Protein AF-A0A061QNK7-F1 (afdb_monomer_lite)

Organism: NCBI:txid582737

pLDDT: mean 91.02, std 5.97, range [65.25, 96.38]

Secondary stru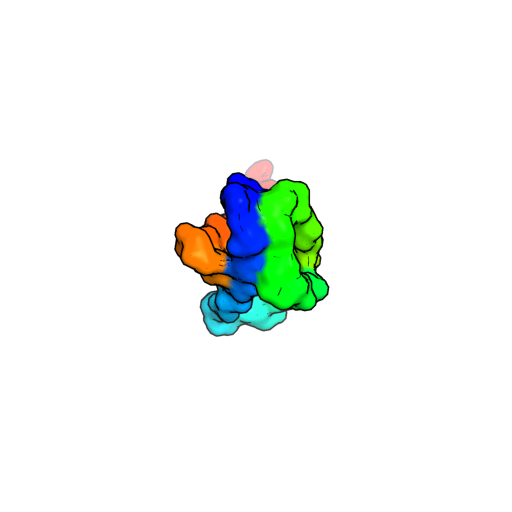cture (DSSP, 8-state):
-B--SSS-B-EEEPPPPTTTGGGEEEEE---SSB-TT-B--EEEEE---SS--EEEEEEEEETTEEEEEEEEEPPPP----

Sequence (81 aa):
MTNVSYSKNTFKVLPLPDDIRDCFDIQYQFPGHISAGISCDLHITFEPKANQDIISSIPILAETGMIHVPLECLTKKVDIS

Foldseek 3Di:
DAQQDQAKKAKDWDQDPPVCRVQKDKDWDRPVIHGHGDDTDIDIDGHDPDQDWDWAWTWMQMPVGIDTHTDTDHHDDDDPD

InterPro domains:
  IPR059255 CFAP74, first Ig-like domain [PF24771] (1-73)

Radius of gyration: 15.78 Å; chains: 1; bounding box: 31×19×54 Å

Structure (mmCIF, N/CA/C/O backbone):
data_AF-A0A061QNK7-F1
#
_entry.id   AF-A0A061QNK7-F1
#
loop_
_atom_site.group_PDB
_atom_site.id
_atom_site.type_symbol
_atom_site.label_atom_id
_atom_site.label_alt_id
_atom_site.label_comp_id
_atom_site.label_asym_id
_atom_site.label_entity_id
_atom_site.label_seq_id
_atom_site.pdbx_PDB_ins_code
_atom_site.Cartn_x
_atom_site.Cartn_y
_atom_site.Cartn_z
_atom_site.occupancy
_atom_site.B_iso_or_equiv
_atom_site.auth_seq_id
_atom_site.auth_comp_id
_atom_site.auth_asym_id
_atom_site.auth_atom_id
_atom_site.pdbx_PDB_model_num
ATOM 1 N N . MET A 1 1 ? 7.187 4.456 -3.390 1.00 88.19 1 MET A N 1
ATOM 2 C CA . MET A 1 1 ? 7.734 3.154 -3.842 1.00 88.19 1 MET A CA 1
ATOM 3 C C . MET A 1 1 ? 8.681 3.390 -5.006 1.00 88.19 1 MET A C 1
ATOM 5 O O . MET A 1 1 ? 8.295 4.106 -5.917 1.00 88.19 1 MET A O 1
ATOM 9 N N . THR A 1 2 ? 9.884 2.815 -4.998 1.00 91.44 2 THR A N 1
ATOM 10 C CA . THR A 1 2 ? 10.889 3.029 -6.058 1.00 91.44 2 THR A CA 1
ATOM 11 C C . THR A 1 2 ? 11.177 1.727 -6.789 1.00 91.44 2 THR A C 1
ATOM 13 O O . THR A 1 2 ? 11.430 0.708 -6.146 1.00 91.44 2 THR A O 1
ATOM 16 N N . ASN A 1 3 ? 11.161 1.745 -8.125 1.00 92.69 3 ASN A N 1
ATOM 17 C CA . ASN A 1 3 ? 11.593 0.593 -8.909 1.00 92.69 3 ASN A CA 1
ATOM 18 C C . ASN A 1 3 ? 13.127 0.509 -8.901 1.00 92.69 3 ASN A C 1
ATOM 20 O O . ASN A 1 3 ? 13.797 1.193 -9.670 1.00 92.69 3 ASN A O 1
ATOM 24 N N . VAL A 1 4 ? 13.676 -0.347 -8.042 1.00 93.12 4 VAL A N 1
ATOM 25 C CA . VAL A 1 4 ? 15.125 -0.606 -7.941 1.00 93.12 4 VAL A CA 1
ATOM 26 C C . VAL A 1 4 ? 15.597 -1.765 -8.825 1.00 93.12 4 VAL A C 1
ATOM 28 O O . VAL A 1 4 ? 16.743 -2.194 -8.721 1.00 93.12 4 VAL A O 1
ATOM 31 N N . SER A 1 5 ? 14.726 -2.297 -9.688 1.00 90.19 5 SER A N 1
ATOM 32 C CA . SER A 1 5 ? 15.128 -3.299 -10.675 1.00 90.19 5 SER A CA 1
ATOM 33 C C . SER A 1 5 ? 15.877 -2.659 -11.848 1.00 90.19 5 SER A C 1
ATOM 35 O O . SER A 1 5 ? 15.826 -1.449 -12.065 1.00 90.19 5 SER A O 1
ATOM 37 N N . TYR A 1 6 ? 16.552 -3.491 -12.641 1.00 92.56 6 TYR A N 1
ATOM 38 C CA . TYR A 1 6 ? 17.275 -3.065 -13.843 1.00 92.56 6 TYR A CA 1
ATOM 39 C C . TYR A 1 6 ? 16.382 -2.965 -15.095 1.00 92.56 6 TYR A C 1
ATOM 41 O O . TYR A 1 6 ? 16.888 -2.750 -16.196 1.00 92.56 6 TYR A O 1
ATOM 49 N N . SER A 1 7 ? 15.062 -3.129 -14.956 1.00 91.94 7 SER A N 1
ATOM 50 C CA . SER A 1 7 ? 14.099 -3.101 -16.061 1.00 91.94 7 SER A CA 1
ATOM 51 C C . SER A 1 7 ? 12.860 -2.272 -15.718 1.00 91.94 7 SER A C 1
ATOM 53 O O . SER A 1 7 ? 12.682 -1.794 -14.597 1.00 91.94 7 SER A O 1
ATOM 55 N N . LYS A 1 8 ? 11.973 -2.085 -16.703 1.00 91.38 8 LYS A N 1
ATOM 56 C CA . LYS A 1 8 ? 10.606 -1.634 -16.415 1.00 91.38 8 LYS A CA 1
ATOM 57 C C . LYS A 1 8 ? 9.926 -2.687 -15.539 1.00 91.38 8 LYS A C 1
ATOM 59 O O . LYS A 1 8 ? 10.184 -3.874 -15.717 1.00 91.38 8 LYS A O 1
ATOM 64 N N . ASN A 1 9 ? 9.107 -2.225 -14.606 1.00 91.69 9 ASN A N 1
ATOM 65 C CA . ASN A 1 9 ? 8.319 -3.067 -13.714 1.00 91.69 9 ASN A CA 1
ATOM 66 C C . ASN A 1 9 ? 6.929 -2.443 -13.562 1.00 91.69 9 ASN A C 1
ATOM 68 O O . ASN A 1 9 ? 6.744 -1.253 -13.827 1.00 91.69 9 ASN A O 1
ATOM 72 N N . THR A 1 10 ? 5.947 -3.210 -13.124 1.00 92.12 10 THR A N 1
ATOM 73 C CA . THR A 1 10 ? 4.650 -2.692 -12.693 1.00 92.12 10 THR A CA 1
ATOM 74 C C . THR A 1 10 ? 4.278 -3.294 -11.350 1.00 92.12 10 THR A C 1
ATOM 76 O O . THR A 1 10 ? 4.842 -4.304 -10.931 1.00 92.12 10 THR A O 1
ATOM 79 N N . PHE A 1 11 ? 3.341 -2.666 -10.651 1.00 92.06 11 PHE A N 1
ATOM 80 C CA . PHE A 1 11 ? 2.815 -3.219 -9.417 1.00 92.06 11 PHE A CA 1
ATOM 81 C C . PHE A 1 11 ? 1.313 -3.002 -9.306 1.00 92.06 11 PHE A C 1
ATOM 83 O O . PHE A 1 11 ? 0.741 -2.074 -9.881 1.00 92.06 11 PHE A O 1
ATOM 90 N N . LYS A 1 12 ? 0.682 -3.857 -8.509 1.00 92.06 12 LYS A N 1
ATOM 91 C CA . LYS A 1 12 ? -0.711 -3.739 -8.108 1.00 92.06 12 LYS A CA 1
ATOM 92 C C . LYS A 1 12 ? -0.821 -3.919 -6.602 1.00 92.06 12 LYS A C 1
ATOM 94 O O . LYS A 1 12 ? -0.327 -4.904 -6.056 1.00 92.06 12 LYS A O 1
ATOM 99 N N . VAL A 1 13 ? -1.509 -2.990 -5.947 1.00 93.25 13 VAL A N 1
ATOM 100 C CA . VAL A 1 13 ? -1.944 -3.178 -4.559 1.00 93.25 13 VAL A CA 1
ATOM 101 C C . VAL A 1 13 ? -3.092 -4.185 -4.554 1.00 93.25 13 VAL A C 1
ATOM 103 O O . VAL A 1 13 ? -4.074 -4.016 -5.284 1.00 93.25 13 VAL A O 1
ATOM 106 N N . LEU A 1 14 ? -2.945 -5.264 -3.791 1.00 93.94 14 LEU A N 1
ATOM 107 C CA . LEU A 1 14 ? -3.982 -6.276 -3.626 1.00 93.94 14 LEU A CA 1
ATOM 108 C C . LEU A 1 14 ? -4.945 -5.866 -2.495 1.00 93.94 14 LEU A C 1
ATOM 110 O O . LEU A 1 14 ? -4.569 -5.069 -1.633 1.00 93.94 14 LEU A O 1
ATOM 114 N N . PRO A 1 15 ? -6.189 -6.378 -2.494 1.00 93.00 15 PRO A N 1
ATOM 115 C CA . PRO A 1 15 ? -7.149 -6.073 -1.440 1.00 93.00 15 PRO A CA 1
ATOM 116 C C . PRO A 1 15 ? -6.615 -6.444 -0.053 1.00 93.00 15 PRO A C 1
ATOM 118 O O . PRO A 1 15 ? -5.980 -7.486 0.117 1.00 93.00 15 PRO A O 1
ATOM 121 N N . LEU A 1 16 ? -6.903 -5.591 0.930 1.00 95.00 16 LEU A N 1
ATOM 122 C CA . LEU A 1 16 ? -6.724 -5.920 2.341 1.00 95.00 16 LEU A CA 1
ATOM 123 C C . LEU A 1 16 ? -7.759 -6.968 2.791 1.00 95.00 16 LEU A C 1
ATOM 125 O O . LEU A 1 16 ? -8.796 -7.104 2.134 1.00 95.00 16 LEU A O 1
ATOM 129 N N . PRO A 1 17 ? -7.502 -7.677 3.905 1.00 93.69 17 PRO A N 1
ATOM 130 C CA . PRO A 1 17 ? -8.493 -8.528 4.559 1.00 93.69 17 PRO A CA 1
ATOM 131 C C . PRO A 1 17 ? -9.828 -7.804 4.800 1.00 93.69 17 PRO A C 1
ATOM 133 O O . PRO A 1 17 ? -9.844 -6.617 5.137 1.00 93.69 17 PRO A O 1
ATOM 136 N N . ASP A 1 18 ? -10.943 -8.513 4.604 1.00 92.56 18 ASP A N 1
ATOM 137 C CA . ASP A 1 18 ? -12.296 -7.932 4.620 1.00 92.56 18 ASP A CA 1
ATOM 138 C C . ASP A 1 18 ? -12.657 -7.266 5.957 1.00 92.56 18 ASP A C 1
ATOM 140 O O . ASP A 1 18 ? -13.402 -6.292 5.982 1.00 92.56 18 ASP A O 1
ATOM 144 N N . ASP A 1 19 ? -12.098 -7.753 7.063 1.00 92.38 19 ASP A N 1
ATOM 145 C CA . ASP A 1 19 ? -12.287 -7.225 8.416 1.00 92.38 19 ASP A CA 1
ATOM 146 C C . ASP A 1 19 ? -11.648 -5.847 8.635 1.00 92.38 19 ASP A C 1
ATOM 148 O O . ASP A 1 19 ? -12.084 -5.105 9.516 1.00 92.38 19 ASP A O 1
ATOM 152 N N . ILE A 1 20 ? -10.646 -5.477 7.831 1.00 94.00 20 ILE A N 1
ATOM 153 C CA . ILE A 1 20 ? -9.946 -4.190 7.953 1.00 94.00 20 ILE A CA 1
ATOM 154 C C . ILE A 1 20 ? -10.066 -3.310 6.712 1.00 94.00 20 ILE A C 1
ATOM 156 O O . ILE A 1 20 ? -9.667 -2.149 6.760 1.00 94.00 20 ILE A O 1
ATOM 160 N N . ARG A 1 21 ? -10.585 -3.834 5.597 1.00 93.00 21 ARG A N 1
ATOM 161 C CA . ARG A 1 21 ? -10.607 -3.139 4.302 1.00 93.00 21 ARG A CA 1
ATOM 162 C C . ARG A 1 21 ? -11.268 -1.766 4.381 1.00 93.00 21 ARG A C 1
ATOM 164 O O . ARG A 1 21 ? -10.759 -0.818 3.798 1.00 93.00 21 ARG A O 1
ATOM 171 N N . ASP A 1 22 ? -12.352 -1.652 5.140 1.00 93.75 22 ASP A N 1
ATOM 172 C CA . ASP A 1 22 ? -13.121 -0.410 5.268 1.00 93.75 22 ASP A CA 1
ATOM 173 C C . ASP A 1 22 ? -12.441 0.642 6.167 1.00 93.75 22 ASP A C 1
ATOM 175 O O . ASP A 1 22 ? -12.896 1.785 6.238 1.00 93.75 22 ASP A O 1
ATOM 179 N N . CYS A 1 23 ? -11.347 0.284 6.848 1.00 94.38 23 CYS A N 1
ATOM 180 C CA . CYS A 1 23 ? -10.540 1.198 7.659 1.00 94.38 23 CYS A CA 1
ATOM 181 C C . CYS A 1 23 ? -9.457 1.928 6.852 1.00 94.38 23 CYS A C 1
ATOM 183 O O . CYS A 1 23 ? -8.807 2.819 7.398 1.00 94.38 23 CYS A O 1
ATOM 185 N N . PHE A 1 24 ? -9.210 1.550 5.594 1.00 95.44 24 PHE A N 1
ATOM 186 C CA . PHE A 1 24 ? -8.112 2.103 4.801 1.00 95.44 24 PHE A CA 1
ATOM 187 C C . PHE A 1 24 ? -8.575 2.547 3.415 1.00 95.44 24 PHE A C 1
ATOM 189 O O .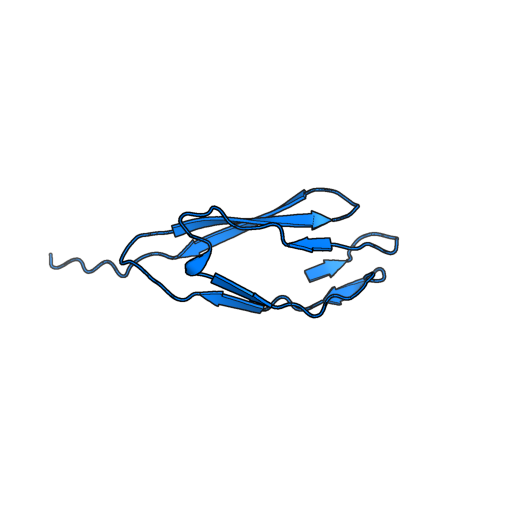 PHE A 1 24 ? -9.182 1.777 2.675 1.00 95.44 24 PHE A O 1
ATOM 196 N N . ASP A 1 25 ? -8.197 3.763 3.033 1.00 94.88 25 ASP A N 1
ATOM 197 C CA . ASP A 1 25 ? -8.261 4.235 1.650 1.00 94.88 25 ASP A CA 1
ATOM 198 C C . ASP A 1 25 ? -6.844 4.274 1.070 1.00 94.88 25 ASP A C 1
ATOM 200 O O . ASP A 1 25 ? -5.953 4.925 1.622 1.00 94.88 25 ASP A O 1
ATOM 204 N N . ILE A 1 26 ? -6.615 3.538 -0.020 1.00 93.31 26 ILE A N 1
ATOM 205 C CA . ILE A 1 26 ? -5.302 3.435 -0.667 1.00 93.31 26 ILE A CA 1
ATOM 206 C C . ILE A 1 26 ? -5.396 4.028 -2.066 1.00 93.31 26 ILE A C 1
ATOM 208 O O . ILE A 1 26 ? -5.996 3.445 -2.971 1.00 93.31 26 ILE A O 1
ATOM 212 N N . GLN A 1 27 ? -4.729 5.159 -2.259 1.00 92.75 27 GLN A N 1
ATOM 213 C CA . GLN A 1 27 ? -4.716 5.903 -3.508 1.00 92.75 27 GLN A CA 1
ATOM 214 C C . GLN A 1 27 ? -3.318 5.922 -4.110 1.00 92.75 27 GLN A C 1
ATOM 216 O O . GLN A 1 27 ? -2.316 6.193 -3.448 1.00 92.75 27 GLN A O 1
ATOM 221 N N . TYR A 1 28 ? -3.245 5.657 -5.405 1.00 90.06 28 TYR A N 1
ATOM 222 C CA . TYR A 1 28 ? -2.012 5.766 -6.163 1.00 90.06 28 TYR A CA 1
ATOM 223 C C . TYR A 1 28 ? -2.340 6.080 -7.611 1.00 90.06 28 TYR A C 1
ATOM 225 O O . TYR A 1 28 ? -3.337 5.609 -8.163 1.00 90.06 28 TYR A O 1
ATOM 233 N N . GLN A 1 29 ? -1.495 6.888 -8.238 1.00 83.00 29 GLN A N 1
ATOM 234 C CA . GLN A 1 29 ? -1.622 7.137 -9.661 1.00 83.00 29 GLN A CA 1
ATOM 235 C C . GLN A 1 29 ? -1.085 5.912 -10.393 1.00 83.00 29 GLN A C 1
ATOM 237 O O . GLN A 1 29 ? 0.118 5.667 -10.369 1.00 83.00 29 GLN A O 1
ATOM 242 N N . PHE A 1 30 ? -1.974 5.120 -11.003 1.00 69.56 30 PHE A N 1
ATOM 243 C CA . PHE A 1 30 ? -1.579 3.912 -11.724 1.00 69.56 30 PHE A CA 1
ATOM 244 C C . PHE A 1 30 ? -0.593 4.277 -12.847 1.00 69.56 30 PHE A C 1
ATOM 246 O O . PHE A 1 30 ? -0.995 4.934 -13.811 1.00 69.56 30 PHE A O 1
ATOM 253 N N . PRO A 1 31 ? 0.688 3.871 -12.759 1.00 65.25 31 PRO A N 1
ATOM 254 C CA . PRO A 1 31 ? 1.701 4.366 -13.685 1.00 65.25 31 PRO A CA 1
ATOM 255 C C . PRO A 1 31 ? 1.763 3.557 -14.988 1.00 65.25 31 PRO A C 1
ATOM 257 O O . PRO A 1 31 ? 2.544 3.888 -15.877 1.00 65.25 31 PRO A O 1
ATOM 260 N N . GLY A 1 32 ? 0.979 2.479 -15.124 1.00 82.12 32 GLY A N 1
ATOM 261 C CA . GLY A 1 32 ? 1.145 1.496 -16.197 1.00 82.12 32 GLY A CA 1
ATOM 262 C C . GLY A 1 32 ? 2.421 0.682 -15.992 1.00 82.12 32 GLY A C 1
ATOM 263 O O . GLY A 1 32 ? 2.353 -0.481 -15.606 1.00 82.12 32 GLY A O 1
ATOM 264 N N . HIS A 1 33 ? 3.577 1.321 -16.170 1.00 87.75 33 HIS A N 1
ATOM 265 C CA . HIS A 1 33 ? 4.896 0.793 -15.833 1.00 87.75 33 HIS A CA 1
ATOM 266 C C . HIS A 1 33 ? 5.769 1.877 -15.197 1.00 87.75 33 HIS A C 1
ATOM 268 O O . HIS A 1 33 ? 5.712 3.049 -15.561 1.00 87.75 33 HIS A O 1
ATOM 274 N N . ILE A 1 34 ? 6.644 1.460 -14.291 1.00 90.69 34 ILE A N 1
ATOM 275 C CA . ILE A 1 34 ? 7.640 2.293 -13.627 1.00 90.69 34 ILE A CA 1
ATOM 276 C C . ILE A 1 34 ? 9.003 1.937 -14.210 1.00 90.69 34 ILE A C 1
ATOM 278 O O . ILE A 1 34 ? 9.441 0.787 -14.146 1.00 90.69 34 ILE A O 1
ATOM 282 N N . SER A 1 35 ? 9.685 2.918 -14.796 1.00 91.69 35 SER A N 1
ATOM 283 C CA . SER A 1 35 ? 11.063 2.752 -15.272 1.00 91.69 35 SER A CA 1
ATOM 284 C C . SER A 1 35 ? 12.031 2.528 -14.106 1.00 91.69 35 SER A C 1
ATOM 286 O O . SER A 1 35 ? 11.764 2.945 -12.980 1.00 91.69 35 SER A O 1
ATOM 288 N N . ALA A 1 36 ? 13.168 1.888 -14.378 1.00 93.50 36 ALA A N 1
ATOM 289 C CA . ALA A 1 36 ? 14.229 1.711 -13.390 1.00 93.50 36 ALA A CA 1
ATOM 290 C C . ALA A 1 36 ? 14.648 3.060 -12.773 1.00 93.50 36 ALA A C 1
ATOM 292 O O . ALA A 1 36 ? 14.802 4.055 -13.482 1.00 93.50 36 ALA A O 1
ATOM 293 N N . GLY A 1 37 ? 14.801 3.093 -11.450 1.00 92.62 37 GLY A N 1
ATOM 294 C CA . GLY A 1 37 ? 15.163 4.283 -10.677 1.00 92.62 37 GLY A CA 1
ATOM 295 C C . GLY A 1 37 ? 14.031 5.291 -10.447 1.00 92.62 37 GLY A C 1
ATOM 296 O O . GLY A 1 37 ? 14.249 6.277 -9.749 1.00 92.62 37 GLY A O 1
ATOM 297 N N . ILE A 1 38 ? 12.830 5.068 -10.994 1.00 91.81 38 ILE A N 1
ATOM 298 C CA . ILE A 1 38 ? 11.693 5.981 -10.827 1.00 91.81 38 ILE A CA 1
ATOM 299 C C . ILE A 1 38 ? 10.846 5.589 -9.615 1.00 91.81 38 ILE A C 1
ATOM 301 O O . ILE A 1 38 ? 10.664 4.407 -9.304 1.00 91.81 38 ILE A O 1
ATOM 305 N N . SER A 1 39 ? 10.319 6.610 -8.942 1.00 90.50 39 SER A N 1
ATOM 306 C CA . SER A 1 39 ? 9.428 6.476 -7.795 1.00 90.50 39 SER A CA 1
ATOM 307 C C . SER A 1 39 ? 7.977 6.777 -8.165 1.00 90.50 39 SER A C 1
ATOM 309 O O . SER A 1 39 ? 7.701 7.624 -9.009 1.00 90.50 39 SER A O 1
ATOM 311 N N . CYS A 1 40 ? 7.060 6.086 -7.498 1.00 89.25 40 CYS A N 1
ATOM 312 C CA . CYS A 1 40 ? 5.627 6.349 -7.495 1.00 89.25 40 CYS A CA 1
ATOM 313 C C . CYS A 1 40 ? 5.160 6.504 -6.049 1.00 89.25 40 CYS A C 1
ATOM 315 O O . CYS A 1 40 ? 5.527 5.691 -5.190 1.00 89.25 40 CYS A O 1
ATOM 317 N N . ASP A 1 41 ? 4.326 7.502 -5.793 1.00 91.00 41 ASP A N 1
ATOM 318 C CA . ASP A 1 41 ? 3.770 7.737 -4.467 1.00 91.00 41 ASP A CA 1
ATOM 319 C C . ASP A 1 41 ? 2.526 6.878 -4.238 1.00 91.00 41 ASP A C 1
ATOM 321 O O . ASP A 1 41 ? 1.690 6.699 -5.128 1.00 91.00 41 ASP A O 1
ATOM 325 N N . LEU A 1 42 ? 2.438 6.321 -3.031 1.00 90.88 42 LEU A N 1
ATOM 326 C CA . LEU A 1 42 ? 1.291 5.567 -2.544 1.00 90.88 42 LEU A CA 1
ATOM 327 C C . LEU A 1 42 ? 0.761 6.317 -1.324 1.00 90.88 42 LEU A C 1
ATOM 329 O O . LEU A 1 42 ? 1.488 6.482 -0.345 1.00 90.88 42 LEU A O 1
ATOM 333 N N . HIS A 1 43 ? -0.477 6.784 -1.395 1.00 93.75 43 HIS A N 1
ATOM 334 C CA . HIS A 1 43 ? -1.139 7.483 -0.303 1.00 93.75 43 HIS A CA 1
ATOM 335 C C . HIS A 1 43 ? -2.052 6.494 0.411 1.00 93.75 43 HIS A C 1
ATOM 337 O O . HIS A 1 43 ? -2.906 5.871 -0.216 1.00 93.75 43 HIS A O 1
ATOM 343 N N . ILE A 1 44 ? -1.836 6.323 1.713 1.00 93.88 44 ILE A N 1
ATOM 344 C CA . ILE A 1 44 ? -2.613 5.419 2.559 1.00 93.88 44 ILE A CA 1
ATOM 345 C C . ILE A 1 44 ? -3.248 6.271 3.652 1.00 93.88 44 ILE A C 1
ATOM 347 O O . ILE A 1 44 ? -2.542 6.825 4.495 1.00 93.88 44 ILE A O 1
ATOM 351 N N . THR A 1 45 ? -4.570 6.367 3.637 1.00 95.44 45 THR A N 1
ATOM 352 C CA . THR A 1 45 ? -5.350 7.033 4.678 1.00 95.44 45 THR A CA 1
ATOM 353 C C . THR A 1 45 ? -5.933 5.973 5.597 1.00 95.44 45 THR A C 1
ATOM 355 O O . THR A 1 45 ? -6.639 5.077 5.142 1.00 95.44 45 THR A O 1
ATOM 358 N N . PHE A 1 46 ? -5.637 6.073 6.893 1.00 94.69 46 PHE A N 1
ATOM 359 C CA . PHE A 1 46 ? -6.228 5.224 7.924 1.00 94.69 46 PHE A CA 1
ATOM 360 C C .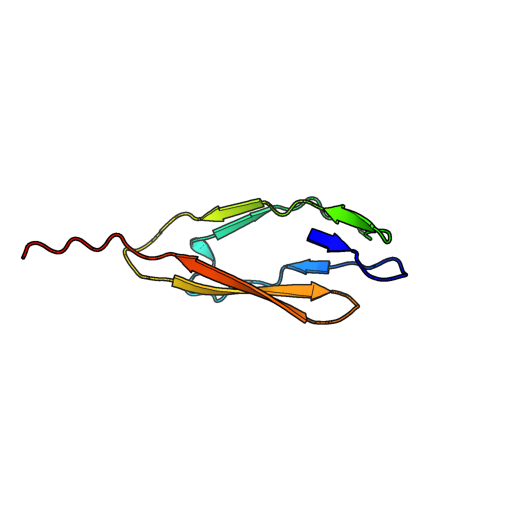 PHE A 1 46 ? -7.388 5.952 8.609 1.00 94.69 46 PHE A C 1
ATOM 362 O O . PHE A 1 46 ? -7.199 7.011 9.210 1.00 94.69 46 PHE A O 1
ATOM 369 N N . GLU A 1 47 ? -8.574 5.354 8.554 1.00 94.56 47 GLU A N 1
ATOM 370 C CA . GLU A 1 47 ? -9.775 5.795 9.252 1.00 94.56 47 GLU A CA 1
ATOM 371 C C . GLU A 1 47 ? -10.251 4.699 10.216 1.00 94.56 47 GLU A C 1
ATOM 373 O O . GLU A 1 47 ? -10.879 3.728 9.784 1.00 94.56 47 GLU A O 1
ATOM 378 N N . PRO A 1 48 ? -10.002 4.827 11.530 1.00 91.50 48 PRO A N 1
ATOM 379 C CA . PRO A 1 48 ? -10.417 3.812 12.489 1.00 91.50 48 PRO A CA 1
ATOM 380 C C . PRO A 1 48 ? -11.945 3.670 12.506 1.00 91.50 48 PRO A C 1
ATOM 382 O O . PRO A 1 48 ? -12.666 4.643 12.734 1.00 91.50 48 PRO A O 1
ATOM 385 N N . LYS A 1 49 ? -12.445 2.445 12.301 1.00 91.06 49 LYS A N 1
ATOM 386 C CA . LYS A 1 49 ? -13.884 2.124 12.393 1.00 91.06 49 LYS A CA 1
ATOM 387 C C . LYS A 1 49 ? -14.276 1.480 13.726 1.00 91.06 49 LYS A C 1
ATOM 389 O O . LYS A 1 49 ? -15.438 1.538 14.117 1.00 91.06 49 LYS A O 1
ATOM 394 N N . ALA A 1 50 ? -13.310 0.912 14.445 1.00 88.81 50 ALA A N 1
ATOM 395 C CA . ALA A 1 50 ? -13.486 0.310 15.762 1.00 88.81 50 ALA A CA 1
ATOM 396 C C . ALA A 1 50 ? -12.272 0.603 16.654 1.00 88.81 50 ALA A C 1
ATOM 398 O O . ALA A 1 50 ? -11.175 0.867 16.164 1.00 88.81 50 ALA A O 1
ATOM 399 N N . ASN A 1 51 ? -12.461 0.537 17.974 1.00 90.00 51 ASN A N 1
ATOM 400 C CA . ASN A 1 51 ? -11.374 0.677 18.942 1.00 90.00 51 ASN A CA 1
ATOM 401 C C . ASN A 1 51 ? -10.631 -0.659 19.104 1.00 90.00 51 ASN A C 1
ATOM 403 O O . ASN A 1 51 ? -10.712 -1.307 20.147 1.00 90.00 51 ASN A O 1
ATOM 407 N N . GLN A 1 52 ? -9.969 -1.096 18.035 1.00 91.56 52 GLN A N 1
ATOM 408 C CA . GLN A 1 52 ? -9.239 -2.355 17.964 1.00 91.56 52 GLN A CA 1
ATOM 409 C C . GLN A 1 52 ? -7.852 -2.126 17.361 1.00 91.56 52 GLN A C 1
ATOM 411 O O . GLN A 1 52 ? -7.695 -1.335 16.433 1.00 91.56 52 GLN A O 1
ATOM 416 N N . ASP A 1 53 ? -6.855 -2.829 17.900 1.00 94.19 53 ASP A N 1
ATOM 417 C CA . ASP A 1 53 ? -5.508 -2.856 17.333 1.00 94.19 53 ASP A CA 1
ATOM 418 C C . ASP A 1 53 ? -5.547 -3.602 15.984 1.00 94.19 53 ASP A C 1
ATOM 420 O O . ASP A 1 53 ? -6.066 -4.717 15.901 1.00 94.19 53 ASP A O 1
ATOM 424 N N . ILE A 1 54 ? -4.983 -3.007 14.933 1.00 95.31 54 ILE A N 1
ATOM 425 C CA . ILE A 1 54 ? -4.850 -3.620 13.608 1.00 95.31 54 ILE A CA 1
ATOM 426 C C . ILE A 1 54 ? -3.379 -3.959 13.383 1.00 95.31 54 ILE A C 1
ATOM 428 O O . ILE A 1 54 ? -2.537 -3.063 13.331 1.00 95.31 54 ILE A O 1
ATOM 432 N N . ILE A 1 55 ? -3.084 -5.251 13.229 1.00 96.00 55 ILE A N 1
ATOM 433 C CA . ILE A 1 55 ? -1.762 -5.770 12.860 1.00 96.00 55 ILE A CA 1
ATOM 434 C C . ILE A 1 55 ? -1.937 -6.605 11.594 1.00 96.00 55 ILE A C 1
ATOM 436 O O . ILE A 1 55 ? -2.536 -7.679 11.626 1.00 96.00 55 ILE A O 1
ATOM 440 N N . SER A 1 56 ? -1.467 -6.088 10.464 1.00 95.75 56 SER A N 1
ATOM 441 C CA . SER A 1 56 ? -1.653 -6.704 9.149 1.00 95.75 56 SER A CA 1
ATOM 442 C C . SER A 1 56 ? -0.531 -6.297 8.187 1.00 95.75 56 SER A C 1
ATOM 444 O O . SER A 1 56 ? 0.523 -5.811 8.597 1.00 95.75 56 SER A O 1
ATOM 446 N N . SER A 1 57 ? -0.727 -6.503 6.887 1.00 96.38 57 SER A N 1
ATOM 447 C CA . SER A 1 57 ? 0.160 -5.983 5.848 1.00 96.38 57 SER A CA 1
ATOM 448 C C . SER A 1 57 ? -0.624 -5.555 4.613 1.00 96.38 57 SER A C 1
ATOM 450 O O . SER A 1 57 ? -1.686 -6.109 4.337 1.00 96.38 57 SER A O 1
ATOM 452 N N . ILE A 1 58 ? -0.088 -4.597 3.854 1.00 95.44 58 ILE A N 1
ATOM 453 C CA . ILE A 1 58 ? -0.545 -4.282 2.499 1.00 95.44 58 ILE A CA 1
ATOM 454 C C . ILE A 1 58 ? 0.198 -5.211 1.532 1.00 95.44 58 ILE A C 1
ATOM 456 O O . ILE A 1 58 ? 1.406 -5.030 1.329 1.00 95.44 58 ILE A O 1
ATOM 460 N N . PRO A 1 59 ? -0.489 -6.190 0.923 1.00 95.44 59 PRO A N 1
ATOM 461 C CA . PRO A 1 59 ? 0.088 -7.001 -0.135 1.00 95.44 59 PRO A CA 1
ATOM 462 C C . PRO A 1 59 ? 0.208 -6.192 -1.432 1.00 95.44 59 PRO A C 1
ATOM 464 O O . PRO A 1 59 ? -0.773 -5.672 -1.966 1.00 95.44 59 PRO A O 1
ATOM 467 N N . ILE A 1 60 ? 1.419 -6.117 -1.976 1.00 93.88 60 ILE A N 1
ATOM 468 C CA . ILE A 1 60 ? 1.714 -5.501 -3.271 1.00 93.88 60 ILE A CA 1
ATOM 469 C C . ILE A 1 60 ? 2.310 -6.571 -4.181 1.00 93.88 60 ILE A C 1
ATOM 471 O O . ILE A 1 60 ? 3.336 -7.168 -3.868 1.00 93.88 60 ILE A O 1
ATOM 475 N N . LEU A 1 61 ? 1.674 -6.812 -5.323 1.00 93.62 61 LEU A N 1
ATOM 476 C CA . LEU A 1 61 ? 2.177 -7.718 -6.348 1.00 93.62 61 LEU A CA 1
ATOM 477 C C . LEU A 1 61 ? 2.933 -6.915 -7.405 1.00 93.62 61 LEU A C 1
ATOM 479 O O . LEU A 1 61 ? 2.317 -6.118 -8.109 1.00 93.62 61 LEU A O 1
ATOM 483 N N . ALA A 1 62 ? 4.238 -7.138 -7.527 1.00 92.56 62 ALA A N 1
ATOM 484 C CA . ALA A 1 62 ? 5.058 -6.634 -8.626 1.00 92.56 62 ALA A CA 1
ATOM 485 C C . ALA A 1 62 ? 5.449 -7.777 -9.576 1.00 92.56 62 ALA A C 1
ATOM 487 O O . ALA A 1 62 ? 5.356 -8.951 -9.212 1.00 92.56 62 ALA A O 1
ATOM 488 N N . GLU A 1 63 ? 5.946 -7.463 -10.775 1.00 91.31 63 GLU A N 1
ATOM 489 C CA . GLU A 1 63 ? 6.442 -8.496 -11.710 1.00 91.31 63 GLU A CA 1
ATOM 490 C C . GLU A 1 63 ? 7.636 -9.265 -11.128 1.00 91.31 63 GLU A C 1
ATOM 492 O O . GLU A 1 63 ? 7.849 -10.437 -11.423 1.00 91.31 63 GLU A O 1
ATOM 497 N N . THR A 1 64 ? 8.393 -8.612 -10.247 1.00 90.12 64 THR A N 1
ATOM 498 C CA . THR A 1 64 ? 9.524 -9.191 -9.515 1.00 90.12 64 THR A CA 1
ATOM 499 C C . THR A 1 64 ? 9.110 -10.049 -8.316 1.00 90.12 64 THR A C 1
ATOM 501 O O . THR A 1 64 ? 9.976 -10.660 -7.695 1.00 90.12 64 THR A O 1
ATOM 504 N N . GLY A 1 65 ? 7.823 -10.085 -7.958 1.00 92.69 65 GLY A N 1
ATOM 505 C CA . GLY A 1 65 ? 7.300 -10.865 -6.837 1.00 92.69 65 GLY A CA 1
ATOM 506 C C . GLY A 1 65 ? 6.401 -10.075 -5.883 1.00 92.69 65 GLY A C 1
ATOM 507 O O . GLY A 1 65 ? 6.103 -8.897 -6.088 1.00 92.69 65 GLY A O 1
ATOM 508 N N . MET A 1 66 ? 5.953 -10.758 -4.828 1.00 95.12 66 MET A N 1
ATOM 509 C CA . MET A 1 66 ? 5.077 -10.194 -3.801 1.00 95.12 66 MET A CA 1
ATOM 510 C C . MET A 1 66 ? 5.880 -9.449 -2.728 1.00 95.12 66 MET A C 1
ATOM 512 O O . MET A 1 66 ? 6.935 -9.904 -2.292 1.00 95.12 66 MET A O 1
ATOM 516 N N . ILE A 1 67 ? 5.356 -8.307 -2.296 1.00 94.06 67 ILE A N 1
ATOM 517 C CA . ILE A 1 67 ? 5.907 -7.442 -1.254 1.00 94.06 67 ILE A CA 1
ATOM 518 C C . ILE A 1 67 ? 4.820 -7.247 -0.196 1.00 94.06 67 ILE A C 1
ATOM 520 O O . ILE A 1 67 ? 3.667 -6.993 -0.537 1.00 94.06 67 ILE A O 1
ATOM 524 N N . HIS A 1 68 ? 5.187 -7.331 1.080 1.00 95.56 68 HIS A N 1
ATOM 525 C CA . HIS A 1 68 ? 4.283 -7.084 2.203 1.00 95.56 68 HIS A CA 1
ATOM 526 C C . HIS A 1 68 ? 4.756 -5.859 2.976 1.00 95.56 68 HIS A C 1
ATOM 528 O O . HIS A 1 68 ? 5.818 -5.890 3.598 1.00 95.56 68 HIS A O 1
ATOM 534 N N . VAL A 1 69 ? 3.981 -4.775 2.930 1.00 94.12 69 VAL A N 1
ATOM 535 C CA . VAL A 1 69 ? 4.255 -3.575 3.734 1.00 94.12 69 VAL A CA 1
ATOM 536 C C . VAL A 1 69 ? 3.540 -3.731 5.078 1.00 94.12 69 VAL A C 1
ATOM 538 O O . VAL A 1 69 ? 2.320 -3.880 5.061 1.00 94.12 69 VAL A O 1
ATOM 541 N N . PRO A 1 70 ? 4.238 -3.729 6.225 1.00 95.25 70 PRO A N 1
ATOM 542 C CA . PRO A 1 70 ? 3.597 -3.922 7.524 1.00 95.25 70 PRO A CA 1
ATOM 543 C C . PRO A 1 70 ? 2.626 -2.778 7.850 1.00 95.25 70 PRO A C 1
ATOM 545 O O . PRO A 1 70 ? 2.922 -1.610 7.597 1.00 95.25 70 PRO A O 1
ATOM 548 N N . LEU A 1 71 ? 1.473 -3.131 8.419 1.00 94.25 71 LEU A N 1
ATOM 549 C CA . LEU A 1 71 ? 0.469 -2.213 8.951 1.00 94.25 71 LEU A CA 1
ATOM 550 C C . LEU A 1 71 ? 0.293 -2.472 10.442 1.00 94.25 71 LEU A C 1
ATOM 552 O O . LEU A 1 71 ? -0.196 -3.531 10.831 1.00 94.25 71 LEU A O 1
ATOM 556 N N . GLU A 1 72 ? 0.646 -1.484 11.258 1.00 95.31 72 GLU A N 1
ATOM 557 C CA . GLU A 1 72 ? 0.439 -1.508 12.703 1.00 95.31 72 GLU A CA 1
ATOM 558 C C . GLU A 1 72 ? -0.292 -0.229 13.121 1.00 95.31 72 GLU A C 1
ATOM 560 O O . GLU A 1 72 ? 0.274 0.865 13.125 1.00 95.31 72 GLU A O 1
ATOM 565 N N . CYS A 1 73 ? -1.577 -0.358 13.446 1.00 94.00 73 CYS A N 1
ATOM 566 C CA . CYS A 1 73 ? -2.410 0.733 13.942 1.00 94.00 73 CYS A CA 1
ATOM 567 C C . CYS A 1 73 ? -2.911 0.353 15.332 1.00 94.00 73 CYS A C 1
ATOM 569 O O . CYS A 1 73 ? -3.777 -0.505 15.477 1.00 94.00 73 CYS A O 1
ATOM 571 N N . LEU A 1 74 ? -2.335 0.969 16.363 1.00 93.88 74 LEU A N 1
ATOM 572 C CA . LEU A 1 74 ? -2.620 0.630 17.752 1.00 93.88 74 LEU A CA 1
ATOM 573 C C . LEU A 1 74 ? -3.579 1.640 18.370 1.00 93.88 74 LEU A C 1
ATOM 575 O O . LEU A 1 74 ? -3.470 2.852 18.167 1.00 93.88 74 LEU A O 1
ATOM 579 N N . THR A 1 75 ? -4.503 1.130 19.169 1.00 92.44 75 THR A N 1
ATOM 580 C CA . THR A 1 75 ? -5.386 1.938 20.000 1.00 92.44 75 THR A CA 1
ATOM 581 C C . THR A 1 75 ? -4.583 2.654 21.077 1.00 92.44 75 THR A C 1
ATOM 583 O O . THR A 1 75 ? -3.567 2.165 2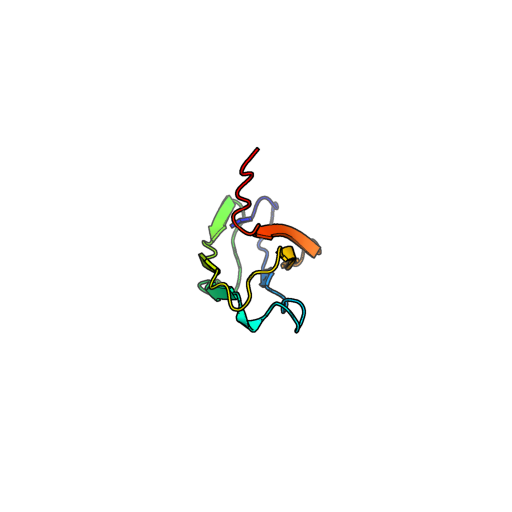1.584 1.00 92.44 75 THR A O 1
ATOM 586 N N . LYS A 1 76 ? -5.042 3.846 21.460 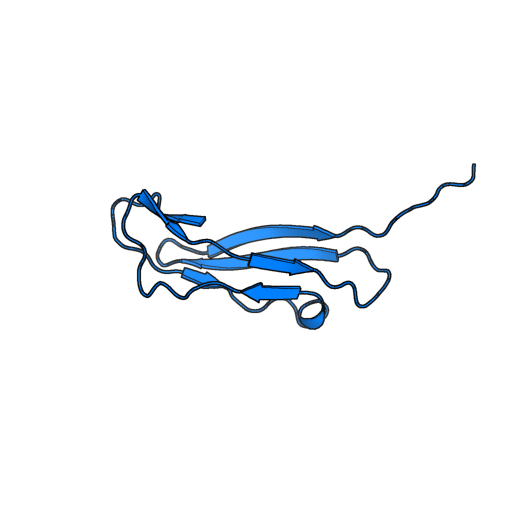1.00 87.75 76 LYS A N 1
ATOM 587 C CA . LYS A 1 76 ? -4.441 4.571 22.577 1.00 87.75 76 LYS A CA 1
ATOM 588 C C . LYS A 1 76 ? -4.720 3.808 23.873 1.00 87.75 76 LYS A C 1
ATOM 590 O O . LYS A 1 76 ? -5.867 3.711 24.299 1.00 87.75 76 LYS A O 1
ATOM 595 N N . LYS A 1 77 ? -3.664 3.327 24.524 1.00 86.88 77 LYS A N 1
ATOM 596 C CA . LYS A 1 77 ? -3.732 2.693 25.846 1.00 86.88 77 LYS A CA 1
ATOM 597 C C . LYS A 1 77 ? -3.448 3.760 26.903 1.00 86.88 77 LYS A C 1
ATOM 599 O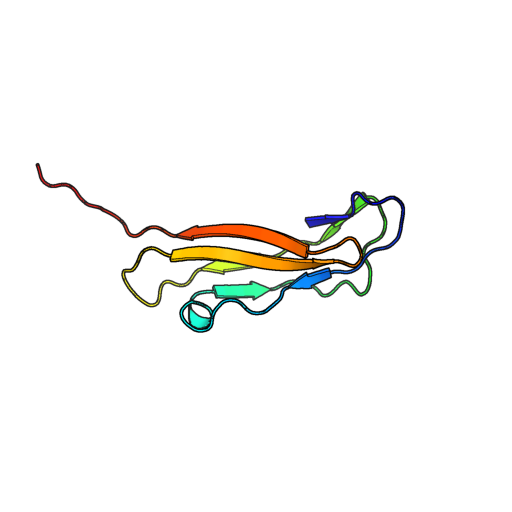 O . LYS A 1 77 ? -2.479 4.506 26.778 1.00 86.88 77 LYS A O 1
ATOM 604 N N . VAL A 1 78 ? -4.326 3.881 27.896 1.00 81.81 78 VAL A N 1
ATOM 605 C CA . VAL A 1 78 ? -4.111 4.740 29.067 1.00 81.81 78 VAL A CA 1
ATOM 606 C C . VAL A 1 78 ? -3.988 3.823 30.269 1.00 81.81 78 VAL A C 1
ATOM 608 O O . VAL A 1 78 ? -4.929 3.100 30.584 1.00 81.81 78 VAL A O 1
ATOM 611 N N . ASP A 1 79 ? -2.822 3.858 30.900 1.00 75.81 79 ASP A N 1
ATOM 612 C CA . ASP A 1 79 ? -2.589 3.233 32.194 1.00 75.81 79 ASP A CA 1
ATOM 613 C C . ASP A 1 79 ? -2.848 4.285 33.282 1.00 75.81 79 ASP A C 1
ATOM 615 O O . ASP A 1 79 ? -2.353 5.411 33.183 1.00 75.81 79 ASP A O 1
ATOM 619 N N . ILE A 1 80 ? -3.691 3.953 34.260 1.00 74.69 80 ILE A N 1
ATOM 620 C CA . ILE A 1 80 ? -4.038 4.822 35.395 1.00 74.69 80 ILE A CA 1
ATOM 621 C C . ILE A 1 80 ? -3.585 4.108 36.674 1.00 74.69 80 ILE A C 1
ATOM 623 O O . ILE A 1 80 ? -4.392 3.816 37.557 1.00 74.69 80 ILE A O 1
ATOM 627 N N . SER A 1 81 ? -2.309 3.733 36.716 1.00 69.00 81 SER A N 1
ATOM 628 C CA . SER A 1 81 ? -1.633 3.203 37.903 1.00 69.00 81 SER A CA 1
ATOM 629 C C . SER A 1 81 ? -1.126 4.315 38.812 1.00 69.00 81 SER A C 1
ATOM 631 O O . SER A 1 81 ? -0.498 5.251 38.260 1.00 69.00 81 SER A O 1
#